Protein AF-A0A412AYY0-F1 (afdb_monomer)

Mean predicted aligned error: 3.2 Å

Radius of gyration: 10.84 Å; Cα contacts (8 Å, |Δi|>4): 154; chains: 1; bounding box: 24×29×22 Å

Sequence (67 aa):
MQNPFQAQAMIHSLNSKRDVLILSFEDINHCRAVFGNKLCTAVYNPYAGLFYVDDVYGVIEEWDSEN

Secondary structure (DSSP, 8-state):
-PPPEEEEEEETTTTEEEEEEEEEEEETTEEEEEETTEEEEEEEETTTTEEEE-SSS-EEEE--TT-

Foldseek 3Di:
DDAWDWDWAQEPVVSDIDIWIWHDP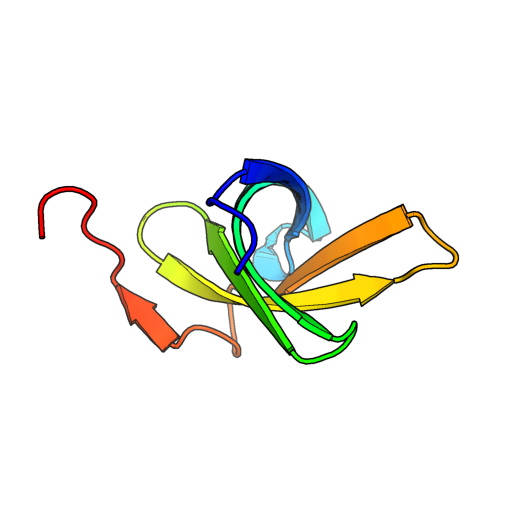PDQQATWIDDDQFIFGWGADPVVRHIYTHPDPRTPDGHDPPD

pLDDT: mean 94.48, std 10.3, range [46.53, 98.69]

Nearest PDB structures (foldseek):
  3q6a-assembly1_D  TM=5.261E-01  e=1.921E+00  Staphylococcus saprophyticus subsp. saprophyticus ATCC 15305 = NCTC 7292
  6xmt-assembly1_A  TM=3.530E-01  e=3.029E+00  Saccharomyces cerevisiae S288C
  6xmp-assembly1_A  TM=3.947E-01  e=5.053E+00  Saccharomyces cerevisiae S288C
  6xmu-assembly1_A  TM=3.407E-01  e=5.662E+00  Saccharomyces cerevisiae S288C

Structure (mmCIF, N/CA/C/O backbone):
data_AF-A0A412AYY0-F1
#
_entry.id   AF-A0A412AYY0-F1
#
loop_
_atom_site.group_PDB
_atom_site.id
_atom_site.type_symbol
_atom_site.label_atom_id
_atom_site.label_alt_id
_atom_site.label_comp_id
_atom_site.label_asym_id
_atom_site.label_entity_id
_atom_site.label_seq_id
_atom_site.pdbx_PDB_ins_code
_atom_site.Cartn_x
_atom_site.Cartn_y
_atom_site.Cartn_z
_atom_site.occupancy
_atom_site.B_iso_or_equiv
_atom_site.auth_seq_id
_atom_site.auth_comp_id
_atom_site.auth_asym_id
_atom_site.auth_atom_id
_atom_site.pdbx_PDB_model_num
ATOM 1 N N . MET A 1 1 ? 5.109 15.446 -9.663 1.00 51.59 1 MET A N 1
ATOM 2 C CA . MET A 1 1 ? 4.268 14.599 -8.794 1.00 51.59 1 MET A CA 1
ATOM 3 C C . MET A 1 1 ? 3.225 13.956 -9.685 1.00 51.59 1 MET A C 1
ATOM 5 O O . MET A 1 1 ? 2.645 14.672 -10.492 1.00 51.59 1 MET A O 1
ATOM 9 N N . GLN A 1 2 ? 3.067 12.633 -9.638 1.00 69.88 2 GLN A N 1
ATOM 10 C CA . GLN A 1 2 ? 1.929 11.992 -10.301 1.00 69.88 2 GLN A CA 1
ATOM 11 C C . GLN A 1 2 ? 0.660 12.330 -9.521 1.00 69.88 2 GLN A C 1
ATOM 13 O O . GLN A 1 2 ? 0.699 12.415 -8.295 1.00 69.88 2 GLN A O 1
ATOM 18 N N . ASN A 1 3 ? -0.436 12.556 -10.241 1.00 89.19 3 ASN A N 1
ATOM 19 C CA . ASN A 1 3 ? -1.746 12.688 -9.618 1.00 89.19 3 ASN A CA 1
ATOM 20 C C . ASN A 1 3 ? -2.125 11.360 -8.949 1.00 89.19 3 ASN A C 1
ATOM 22 O O . ASN A 1 3 ? -1.715 10.313 -9.458 1.00 89.19 3 ASN A O 1
ATOM 26 N N . PRO A 1 4 ? -2.928 11.386 -7.873 1.00 95.50 4 PRO A N 1
ATOM 27 C CA . PRO A 1 4 ? -3.447 10.167 -7.274 1.00 95.50 4 PRO A CA 1
ATOM 28 C C . PRO A 1 4 ? -4.134 9.262 -8.301 1.00 95.50 4 PRO A C 1
ATOM 30 O O . PRO A 1 4 ? -4.842 9.746 -9.190 1.00 95.50 4 PRO A O 1
ATOM 33 N N . PHE A 1 5 ? -3.938 7.949 -8.184 1.00 96.25 5 PHE A N 1
ATOM 34 C CA . PHE A 1 5 ? -4.488 6.969 -9.123 1.00 96.25 5 PHE A CA 1
ATOM 35 C C . PHE A 1 5 ? -4.907 5.674 -8.426 1.00 96.25 5 PHE A C 1
ATOM 37 O O . PHE A 1 5 ? -4.367 5.304 -7.386 1.00 96.25 5 PHE A O 1
ATOM 44 N N . GLN A 1 6 ? -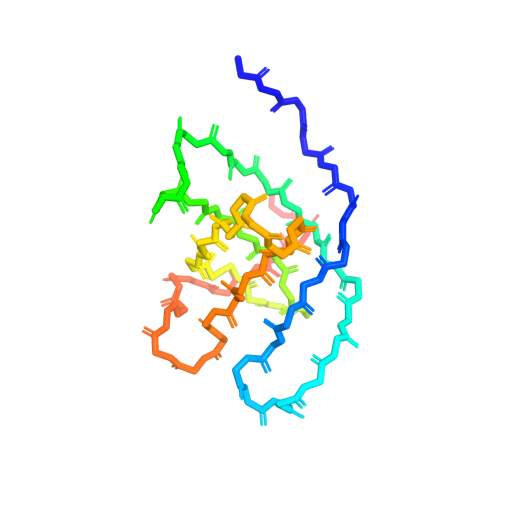5.880 4.974 -9.007 1.00 97.31 6 GLN A N 1
ATOM 45 C CA . GLN A 1 6 ? -6.322 3.668 -8.516 1.00 97.31 6 GLN A CA 1
ATOM 46 C C . GLN A 1 6 ? -5.375 2.568 -8.999 1.00 97.31 6 GLN A C 1
ATOM 48 O O . GLN A 1 6 ? -4.983 2.553 -10.168 1.00 97.31 6 GLN A O 1
ATOM 53 N N . ALA A 1 7 ? -5.032 1.633 -8.118 1.00 97.50 7 ALA A N 1
ATOM 54 C CA . ALA A 1 7 ? -4.222 0.465 -8.449 1.00 97.50 7 ALA A CA 1
ATOM 55 C C . ALA A 1 7 ? -4.630 -0.751 -7.612 1.00 97.50 7 ALA A C 1
ATOM 57 O O . ALA A 1 7 ? -5.183 -0.609 -6.525 1.00 97.50 7 ALA A O 1
ATOM 58 N N . GLN A 1 8 ? -4.300 -1.955 -8.088 1.00 97.94 8 GLN A N 1
ATOM 59 C CA . GLN A 1 8 ? -4.388 -3.151 -7.253 1.00 97.94 8 GLN A CA 1
ATOM 60 C C . GLN A 1 8 ? -3.186 -3.248 -6.315 1.00 97.94 8 GLN A C 1
ATOM 62 O O . GLN A 1 8 ? -2.035 -3.114 -6.741 1.00 97.94 8 GLN A O 1
ATOM 67 N N . ALA A 1 9 ? -3.457 -3.572 -5.054 1.00 98.56 9 ALA A N 1
ATOM 68 C CA . ALA A 1 9 ? -2.443 -3.836 -4.049 1.00 98.56 9 ALA A CA 1
ATOM 69 C C . ALA A 1 9 ? -2.773 -5.074 -3.217 1.00 98.56 9 ALA A C 1
ATOM 71 O O . ALA A 1 9 ? -3.938 -5.379 -2.968 1.00 98.56 9 ALA A O 1
ATOM 72 N N . MET A 1 10 ? -1.741 -5.781 -2.764 1.00 98.69 10 MET A N 1
ATOM 73 C CA . MET A 1 10 ? -1.851 -6.745 -1.676 1.00 98.69 10 MET A CA 1
ATOM 74 C C . MET A 1 10 ? -2.038 -5.989 -0.359 1.00 98.69 10 MET A C 1
ATOM 76 O O . MET A 1 10 ? -1.207 -5.150 -0.016 1.00 98.69 10 MET A O 1
ATOM 80 N N . ILE A 1 11 ? -3.101 -6.301 0.378 1.00 98.69 11 ILE A N 1
ATOM 81 C CA . ILE A 1 11 ? -3.374 -5.711 1.692 1.00 98.69 11 ILE A CA 1
ATOM 82 C C . ILE A 1 11 ? -2.846 -6.644 2.780 1.00 98.69 11 ILE A C 1
ATOM 84 O O . ILE A 1 11 ? -3.195 -7.829 2.778 1.00 98.69 11 ILE A O 1
ATOM 88 N N . HIS A 1 12 ? -2.035 -6.120 3.703 1.00 98.25 12 HIS A N 1
ATOM 89 C CA . HIS A 1 12 ? -1.399 -6.903 4.766 1.00 98.25 12 HIS A CA 1
ATOM 90 C C . HIS A 1 12 ? -2.423 -7.696 5.586 1.00 98.25 12 HIS A C 1
ATOM 92 O O . HIS A 1 12 ? -2.326 -8.921 5.668 1.00 98.25 12 HIS A O 1
ATOM 98 N N . SER A 1 13 ? -3.424 -7.024 6.161 1.00 98.06 13 SER A N 1
ATOM 99 C CA . SER A 1 13 ? -4.399 -7.656 7.061 1.00 98.06 13 SER A CA 1
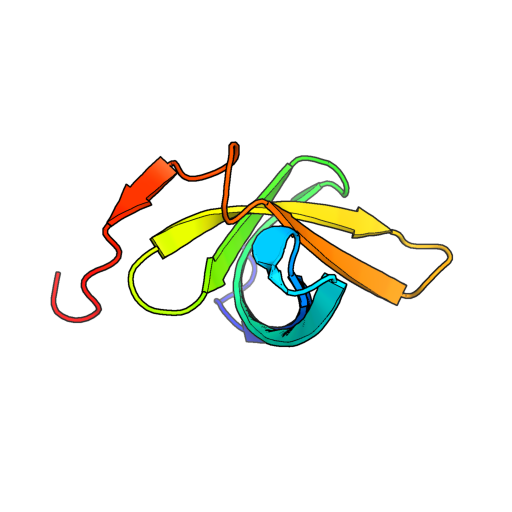ATOM 100 C C . SER A 1 13 ? -5.259 -8.723 6.381 1.00 98.06 13 SER A C 1
ATOM 102 O O . SER A 1 13 ? -5.703 -9.673 7.025 1.00 98.06 13 SER A O 1
ATOM 104 N N . LEU A 1 14 ? -5.496 -8.581 5.074 1.00 98.12 14 LEU A N 1
ATOM 105 C CA . LEU A 1 14 ? -6.389 -9.455 4.315 1.00 98.12 14 LEU A CA 1
ATOM 106 C C . LEU A 1 14 ? -5.660 -10.570 3.568 1.00 98.12 14 LEU A C 1
ATOM 108 O O . LEU A 1 14 ? -6.333 -11.446 3.021 1.00 98.12 14 LEU A O 1
ATOM 112 N N . ASN A 1 15 ? -4.329 -10.488 3.453 1.00 97.00 15 ASN A N 1
ATOM 113 C CA . ASN A 1 15 ? -3.503 -11.339 2.593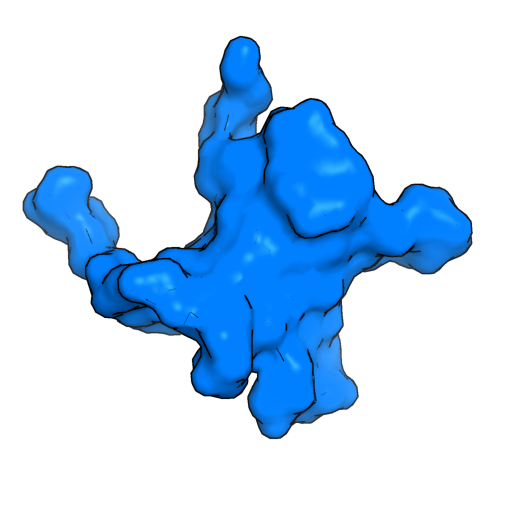 1.00 97.00 15 ASN A CA 1
ATOM 114 C C . ASN A 1 15 ? -4.147 -11.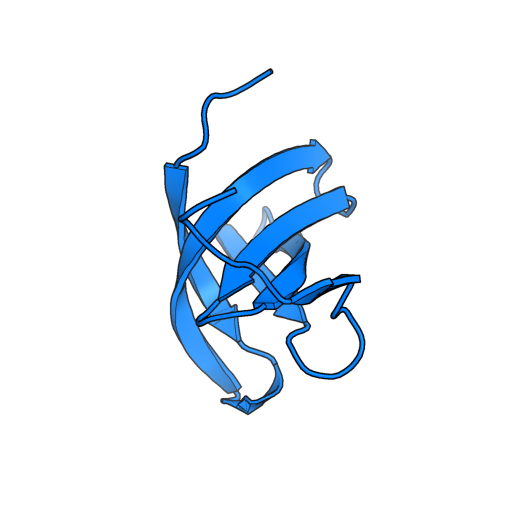584 1.210 1.00 97.00 15 ASN A C 1
ATOM 116 O O . ASN A 1 15 ? -4.181 -12.698 0.683 1.00 97.00 15 ASN A O 1
ATOM 120 N N . SER A 1 16 ? -4.760 -10.538 0.650 1.00 98.19 16 SER A N 1
ATOM 121 C CA . SER A 1 16 ? -5.455 -10.592 -0.632 1.00 98.19 16 SER A CA 1
ATOM 122 C C . SER A 1 16 ? -5.405 -9.247 -1.349 1.00 98.19 16 SER A C 1
ATOM 124 O O . SER A 1 16 ? -5.169 -8.200 -0.745 1.00 98.19 16 SER A O 1
ATOM 126 N N . LYS A 1 17 ? -5.608 -9.288 -2.671 1.00 98.50 17 LYS A N 1
ATOM 127 C CA . LYS A 1 17 ? -5.574 -8.094 -3.518 1.00 98.50 17 LYS A CA 1
ATOM 128 C C . LYS A 1 17 ? -6.863 -7.286 -3.386 1.00 98.50 17 LYS A C 1
ATOM 130 O O . LYS A 1 17 ? -7.953 -7.865 -3.422 1.00 98.50 17 LYS A O 1
ATOM 135 N N . ARG A 1 18 ? -6.747 -5.966 -3.283 1.00 98.38 18 ARG A N 1
ATOM 136 C CA . ARG A 1 18 ? -7.855 -5.001 -3.330 1.00 98.38 18 ARG A CA 1
ATOM 137 C C . ARG A 1 18 ? -7.449 -3.787 -4.154 1.00 98.38 18 ARG A C 1
ATOM 139 O O . ARG A 1 18 ? -6.258 -3.537 -4.334 1.00 98.38 18 ARG A O 1
ATOM 146 N N . ASP A 1 19 ? -8.443 -3.059 -4.641 1.00 97.88 19 ASP A N 1
ATOM 147 C CA . ASP A 1 19 ? -8.213 -1.747 -5.232 1.00 97.88 19 ASP A CA 1
ATOM 148 C C . ASP A 1 19 ? -7.921 -0.739 -4.115 1.00 97.88 19 ASP A C 1
ATOM 150 O O . ASP A 1 19 ? -8.560 -0.758 -3.057 1.00 97.88 19 ASP A O 1
ATOM 154 N N . VAL A 1 20 ? -6.922 0.104 -4.345 1.00 97.94 20 VAL A N 1
ATOM 155 C CA . VAL A 1 20 ? -6.484 1.167 -3.440 1.00 97.94 20 VAL A CA 1
ATOM 156 C C . VAL A 1 20 ? -6.230 2.441 -4.230 1.00 97.94 20 VAL A C 1
ATOM 158 O O . VAL A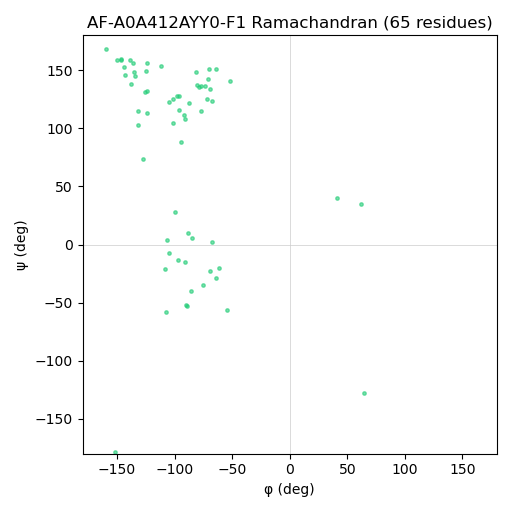 1 20 ? -5.894 2.398 -5.416 1.00 97.94 20 VAL A O 1
ATOM 161 N N . LEU A 1 21 ? -6.315 3.581 -3.549 1.00 97.94 21 LEU A N 1
ATOM 162 C CA . LEU A 1 21 ? -5.887 4.859 -4.107 1.00 97.94 21 LEU A CA 1
ATOM 163 C C . LEU A 1 21 ? -4.421 5.098 -3.741 1.00 97.94 21 LEU A C 1
ATOM 165 O O . LEU A 1 21 ? -4.110 5.340 -2.579 1.00 97.94 21 LEU A O 1
ATOM 169 N N . ILE A 1 22 ? -3.520 5.069 -4.718 1.00 97.94 22 ILE A N 1
ATOM 170 C CA . ILE A 1 22 ? -2.138 5.513 -4.531 1.00 97.94 22 ILE A CA 1
ATOM 171 C C . ILE A 1 22 ? -2.134 7.041 -4.548 1.00 97.94 22 ILE A C 1
ATOM 173 O O . ILE A 1 22 ? -2.452 7.648 -5.570 1.00 97.94 22 ILE A O 1
ATOM 177 N N . LEU A 1 23 ? -1.793 7.660 -3.417 1.00 97.12 23 LEU A N 1
ATOM 178 C CA . LEU A 1 23 ? -1.708 9.117 -3.286 1.00 97.12 23 LEU A CA 1
ATOM 179 C C . LEU A 1 23 ? -0.342 9.650 -3.710 1.00 97.12 23 LEU A C 1
ATOM 181 O O . LEU A 1 23 ? -0.261 10.700 -4.344 1.00 97.12 23 LEU A O 1
ATOM 185 N N . SER A 1 24 ? 0.731 8.938 -3.357 1.00 96.50 24 SER A N 1
ATOM 186 C CA . SER A 1 24 ? 2.090 9.308 -3.744 1.00 96.50 24 SER A CA 1
ATOM 187 C C . SER A 1 24 ? 2.953 8.089 -4.051 1.00 96.50 24 SER A C 1
ATOM 189 O O . SER A 1 24 ? 2.834 7.029 -3.433 1.00 96.50 24 SER A O 1
ATOM 191 N N . PHE A 1 25 ? 3.842 8.278 -5.022 1.00 96.06 25 PHE A N 1
ATOM 192 C CA . PHE A 1 25 ? 4.906 7.357 -5.393 1.00 96.06 25 PHE A CA 1
ATOM 193 C C . PHE A 1 25 ? 6.187 8.184 -5.489 1.00 96.06 25 PHE A C 1
ATOM 195 O O . PHE A 1 25 ? 6.366 8.939 -6.449 1.00 96.06 25 PHE A O 1
ATOM 202 N N . GLU A 1 26 ? 7.041 8.099 -4.473 1.00 95.50 26 GLU A N 1
ATOM 203 C CA . GLU A 1 26 ? 8.356 8.747 -4.487 1.00 95.50 26 GLU A CA 1
ATOM 204 C C . GLU A 1 26 ? 9.389 7.788 -5.084 1.00 95.50 26 GLU A C 1
ATOM 206 O O . GLU A 1 26 ? 10.052 8.111 -6.070 1.00 95.50 26 GLU A O 1
ATOM 211 N N . ASP A 1 27 ? 9.436 6.568 -4.548 1.00 96.50 27 ASP A N 1
ATOM 212 C CA . ASP A 1 27 ? 10.155 5.427 -5.105 1.00 96.50 27 ASP A CA 1
ATOM 213 C C . ASP A 1 27 ? 9.487 4.102 -4.692 1.00 96.50 27 ASP A C 1
ATOM 215 O O . ASP A 1 27 ? 8.463 4.081 -4.005 1.00 96.50 27 ASP A O 1
ATOM 219 N N . ILE A 1 28 ? 10.070 2.976 -5.113 1.00 97.38 28 ILE A N 1
ATOM 220 C CA . ILE A 1 28 ? 9.502 1.639 -4.901 1.00 97.38 28 ILE A CA 1
ATOM 221 C C . ILE A 1 28 ? 9.338 1.244 -3.425 1.00 97.38 28 ILE A C 1
ATOM 223 O O . ILE A 1 28 ? 8.554 0.349 -3.138 1.00 97.38 28 ILE A O 1
ATOM 227 N N . ASN A 1 29 ? 10.042 1.878 -2.490 1.00 97.94 29 ASN A N 1
ATOM 228 C CA . ASN A 1 29 ? 9.924 1.622 -1.053 1.00 97.94 29 ASN A CA 1
ATOM 229 C C . ASN A 1 29 ? 9.159 2.732 -0.313 1.00 97.94 29 ASN A C 1
ATOM 231 O O . ASN A 1 29 ? 8.859 2.579 0.869 1.00 97.94 29 ASN A O 1
ATOM 235 N N . HIS A 1 30 ? 8.837 3.831 -0.998 1.00 97.62 30 HIS A N 1
ATOM 236 C CA . HIS A 1 30 ? 8.195 5.012 -0.427 1.00 97.62 30 HIS A CA 1
ATOM 237 C C . HIS A 1 30 ? 6.953 5.374 -1.242 1.00 97.62 30 HIS A C 1
ATOM 239 O O . HIS A 1 30 ? 6.923 6.331 -2.022 1.00 97.62 30 HIS A O 1
ATOM 245 N N . CYS A 1 31 ? 5.908 4.569 -1.066 1.00 97.94 31 CYS A N 1
ATOM 246 C CA . CYS A 1 31 ? 4.580 4.844 -1.594 1.00 97.94 31 CYS A CA 1
ATOM 247 C C . CYS A 1 31 ? 3.616 5.142 -0.442 1.00 97.94 31 CYS A C 1
ATOM 249 O O . CYS A 1 31 ? 3.791 4.658 0.681 1.00 97.94 31 CYS A O 1
ATOM 251 N N . ARG A 1 32 ? 2.566 5.913 -0.727 1.00 98.06 32 ARG A N 1
ATOM 252 C CA . ARG A 1 32 ? 1.440 6.112 0.191 1.00 98.06 32 ARG A CA 1
ATOM 253 C C . ARG A 1 32 ? 0.144 5.741 -0.499 1.00 98.06 32 ARG A C 1
ATOM 255 O O . ARG A 1 32 ? -0.108 6.176 -1.625 1.00 98.06 32 ARG A O 1
ATOM 262 N N . ALA A 1 33 ? -0.670 4.948 0.181 1.00 98.19 33 ALA A N 1
ATOM 263 C CA . ALA A 1 33 ? -1.915 4.428 -0.351 1.00 98.19 33 ALA A CA 1
ATOM 264 C C . ALA A 1 33 ? -3.042 4.575 0.666 1.00 98.19 33 ALA A C 1
ATOM 266 O O . ALA A 1 33 ? -2.830 4.404 1.864 1.00 98.19 33 ALA A O 1
ATOM 267 N N . VAL A 1 34 ? -4.243 4.843 0.172 1.00 98.19 34 VAL A N 1
ATOM 268 C CA . VAL A 1 34 ? -5.461 4.820 0.974 1.00 98.19 34 VAL A CA 1
ATOM 269 C C . VAL A 1 34 ? -6.160 3.486 0.779 1.00 98.19 34 VAL A C 1
ATOM 271 O O . VAL A 1 34 ? -6.447 3.079 -0.352 1.00 98.19 34 VAL A O 1
ATOM 274 N N . PHE A 1 35 ? -6.466 2.831 1.896 1.00 97.56 35 PHE A N 1
ATOM 275 C CA . PHE A 1 35 ? -7.307 1.642 1.943 1.00 97.56 35 PHE A CA 1
ATOM 276 C C . PHE A 1 35 ? -8.361 1.802 3.044 1.00 97.56 35 PHE A C 1
ATOM 278 O O . PHE A 1 35 ? -8.036 1.893 4.227 1.00 97.56 35 PHE A O 1
ATOM 285 N N . GLY A 1 36 ? -9.637 1.859 2.651 1.00 94.50 36 GLY A N 1
ATOM 286 C CA . GLY A 1 36 ? -10.721 2.222 3.566 1.00 94.50 36 GLY A CA 1
ATOM 287 C C . GLY A 1 36 ? -10.572 3.666 4.052 1.00 94.50 36 GLY A C 1
ATOM 288 O O . GLY A 1 36 ? -10.416 4.573 3.242 1.00 94.50 36 GLY A O 1
ATOM 289 N N . ASN A 1 37 ? -10.596 3.857 5.369 1.00 95.88 37 ASN A N 1
ATOM 290 C CA . ASN A 1 37 ? -10.413 5.143 6.046 1.00 95.88 37 ASN A CA 1
ATOM 291 C C . ASN A 1 37 ? -8.987 5.318 6.595 1.00 95.88 37 ASN A C 1
ATOM 293 O O . ASN A 1 37 ? -8.794 5.961 7.622 1.00 95.88 37 ASN A O 1
ATOM 297 N N . LYS A 1 38 ? -7.985 4.687 5.977 1.00 97.50 38 LYS A N 1
ATOM 298 C CA . LYS A 1 38 ? -6.598 4.738 6.448 1.00 97.50 38 LYS A CA 1
ATOM 299 C C . LYS A 1 38 ? -5.674 5.198 5.340 1.00 97.50 38 LYS A C 1
ATOM 301 O O . LYS A 1 38 ? -5.695 4.623 4.250 1.00 97.50 38 LYS A O 1
ATOM 306 N N . LEU A 1 39 ? -4.825 6.169 5.655 1.00 98.19 39 LEU A N 1
ATOM 307 C CA . LEU A 1 39 ? -3.628 6.455 4.884 1.00 98.19 39 LEU A CA 1
ATOM 308 C C . LEU A 1 39 ? -2.499 5.571 5.410 1.00 98.19 39 LEU A C 1
ATOM 310 O O . LEU A 1 39 ? -2.141 5.637 6.584 1.00 98.19 39 LEU A O 1
ATOM 314 N N . CYS A 1 40 ? -1.927 4.759 4.532 1.00 98.56 40 CYS A N 1
ATOM 315 C CA . CYS A 1 40 ? -0.910 3.776 4.875 1.00 98.56 40 CYS A CA 1
ATOM 316 C C . CYS A 1 40 ? 0.357 3.979 4.044 1.00 98.56 40 CYS A C 1
ATOM 318 O O . CYS A 1 40 ? 0.319 4.484 2.915 1.00 98.56 40 CYS A O 1
ATOM 320 N N . THR A 1 41 ? 1.483 3.514 4.573 1.00 98.56 41 THR A N 1
ATOM 321 C CA . THR A 1 41 ? 2.679 3.260 3.779 1.00 98.56 41 THR A CA 1
ATOM 322 C C . THR A 1 41 ? 2.459 2.059 2.865 1.00 98.56 41 THR A C 1
ATOM 324 O O . THR A 1 41 ? 1.683 1.135 3.140 1.00 98.56 41 THR A O 1
ATOM 327 N N . ALA A 1 42 ? 3.150 2.088 1.734 1.00 98.62 42 ALA A N 1
ATOM 328 C CA . ALA A 1 42 ? 3.153 1.009 0.774 1.00 98.62 42 ALA A CA 1
ATOM 329 C C . ALA A 1 42 ? 4.514 0.906 0.087 1.00 98.62 42 ALA A C 1
ATOM 331 O O . ALA A 1 42 ? 5.282 1.868 0.028 1.00 98.62 42 ALA A O 1
ATOM 332 N N . VAL A 1 43 ? 4.774 -0.263 -0.489 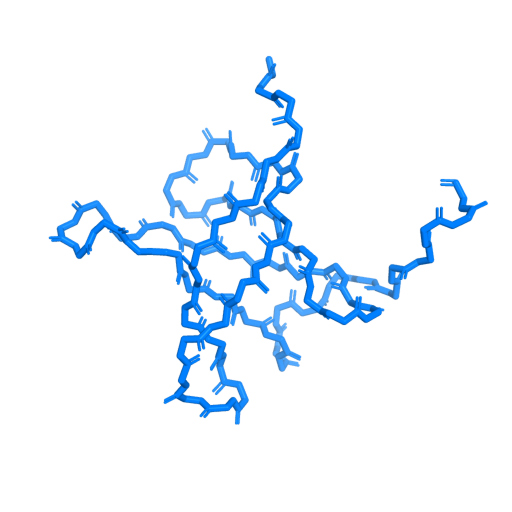1.00 98.56 43 VAL A N 1
ATOM 333 C CA . VAL A 1 43 ? 5.915 -0.504 -1.376 1.00 98.56 43 VAL A CA 1
ATOM 334 C C . VAL A 1 43 ? 5.421 -1.053 -2.707 1.00 98.56 43 VAL A C 1
ATOM 336 O O . VAL A 1 43 ? 4.405 -1.745 -2.768 1.00 98.56 43 VAL A O 1
ATOM 339 N N . TYR A 1 44 ? 6.134 -0.764 -3.786 1.00 98.44 44 TYR A N 1
ATOM 340 C CA . TYR A 1 44 ? 5.891 -1.318 -5.107 1.00 98.44 44 TYR A CA 1
ATOM 341 C C . TYR A 1 44 ? 6.934 -2.379 -5.432 1.00 98.44 44 TYR A C 1
ATOM 343 O O . TYR A 1 44 ? 8.131 -2.110 -5.468 1.00 98.44 44 TYR A O 1
ATOM 351 N N . ASN A 1 45 ? 6.485 -3.594 -5.724 1.00 97.88 45 ASN A N 1
ATOM 352 C CA . ASN A 1 45 ? 7.362 -4.641 -6.220 1.00 97.88 45 ASN A CA 1
ATOM 353 C C . ASN A 1 45 ? 7.385 -4.605 -7.760 1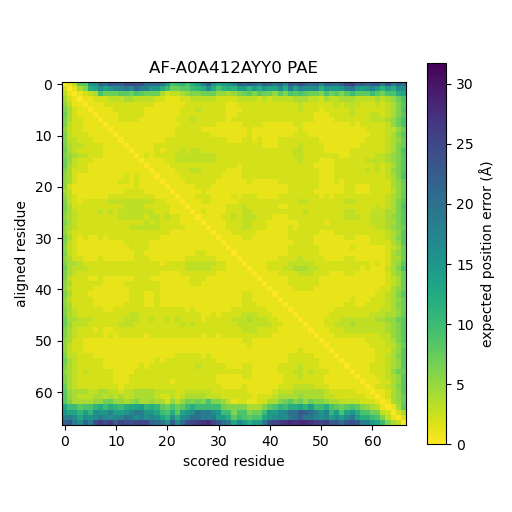.00 97.88 45 ASN A C 1
ATOM 355 O O . ASN A 1 45 ? 6.407 -5.037 -8.381 1.00 97.88 45 ASN A O 1
ATOM 359 N N . PRO A 1 46 ? 8.487 -4.169 -8.400 1.00 97.31 46 PRO A N 1
ATOM 360 C CA . PRO A 1 46 ? 8.559 -4.073 -9.857 1.00 97.31 46 PRO A CA 1
ATOM 361 C C . PRO A 1 46 ? 8.583 -5.437 -10.556 1.00 97.31 46 PRO A C 1
ATOM 363 O O . PRO A 1 46 ? 8.197 -5.524 -11.716 1.00 97.31 46 PRO A O 1
ATOM 366 N N . TYR A 1 47 ? 8.992 -6.507 -9.868 1.00 97.75 47 TYR A N 1
ATOM 367 C CA . TYR A 1 47 ? 9.002 -7.859 -10.435 1.00 97.75 47 TYR A CA 1
ATOM 368 C C . TYR A 1 47 ? 7.597 -8.460 -10.504 1.00 97.75 47 TYR A C 1
ATOM 370 O O . TYR A 1 47 ? 7.281 -9.193 -11.436 1.00 97.75 47 TYR A O 1
ATOM 378 N N . ALA A 1 48 ? 6.752 -8.145 -9.519 1.00 96.44 48 ALA A N 1
ATOM 379 C CA . ALA A 1 48 ? 5.359 -8.587 -9.480 1.00 96.44 48 ALA A CA 1
ATOM 380 C C . ALA A 1 48 ? 4.394 -7.598 -10.156 1.00 96.44 48 ALA A C 1
ATOM 382 O O . ALA A 1 48 ? 3.242 -7.952 -10.404 1.00 96.44 48 ALA A O 1
ATOM 383 N N . GLY A 1 49 ? 4.838 -6.362 -10.405 1.00 96.75 49 GLY A N 1
ATOM 384 C CA . GLY A 1 49 ? 3.983 -5.275 -10.874 1.00 96.75 49 GLY A CA 1
ATOM 385 C C . GLY A 1 49 ? 2.873 -4.927 -9.879 1.00 96.75 49 GLY A C 1
ATOM 386 O O . GLY A 1 49 ? 1.747 -4.660 -10.292 1.00 96.75 49 GLY A O 1
ATOM 387 N N . LEU A 1 50 ? 3.151 -5.018 -8.573 1.00 97.94 50 LEU A N 1
ATOM 388 C CA . LEU A 1 50 ? 2.124 -4.996 -7.528 1.00 97.94 50 LEU A CA 1
ATOM 389 C C . LEU A 1 50 ? 2.546 -4.140 -6.333 1.00 97.94 50 LEU A C 1
ATOM 391 O O . LEU A 1 50 ? 3.681 -4.236 -5.861 1.00 97.94 50 LEU A O 1
ATOM 395 N N . PHE A 1 51 ? 1.606 -3.353 -5.813 1.00 98.50 51 PHE A N 1
ATOM 396 C CA . PHE A 1 51 ? 1.765 -2.644 -4.548 1.00 98.50 51 PHE A CA 1
ATOM 397 C C . PHE A 1 51 ? 1.472 -3.554 -3.354 1.00 98.50 51 PHE A C 1
ATOM 399 O O . PHE A 1 51 ? 0.624 -4.441 -3.424 1.00 98.50 51 PHE A O 1
ATOM 406 N N . TYR A 1 52 ? 2.144 -3.306 -2.239 1.00 98.69 52 TYR A N 1
ATOM 407 C CA . TYR A 1 52 ? 1.909 -3.959 -0.959 1.00 98.69 52 TYR A CA 1
ATOM 408 C C . TYR A 1 52 ? 1.637 -2.869 0.065 1.00 98.69 52 TYR A C 1
ATOM 410 O O . TYR A 1 52 ? 2.518 -2.058 0.342 1.00 98.69 52 TYR A O 1
ATOM 418 N N . VAL A 1 53 ? 0.407 -2.828 0.569 1.00 98.69 53 VAL A N 1
ATOM 419 C CA . VAL A 1 53 ? -0.067 -1.820 1.520 1.00 98.69 53 VAL A CA 1
ATOM 420 C C . VAL A 1 53 ? -0.065 -2.433 2.911 1.00 98.69 53 VAL A C 1
ATOM 422 O O . VAL A 1 53 ? -0.684 -3.478 3.132 1.00 98.69 53 VAL A O 1
ATOM 425 N N . ASP A 1 54 ? 0.619 -1.777 3.844 1.00 98.50 54 ASP A N 1
ATOM 426 C CA . ASP A 1 54 ? 0.649 -2.189 5.243 1.00 98.50 54 ASP A CA 1
ATOM 427 C C . ASP A 1 54 ? -0.417 -1.423 6.037 1.00 98.50 54 ASP A C 1
ATOM 429 O O . ASP A 1 54 ? -0.177 -0.350 6.582 1.00 98.50 54 ASP A O 1
ATOM 433 N N . ASP A 1 55 ? -1.627 -1.980 6.077 1.00 98.38 55 ASP A N 1
ATOM 434 C CA . ASP A 1 55 ? -2.780 -1.407 6.780 1.00 98.38 55 ASP A CA 1
ATOM 435 C C . ASP A 1 55 ? -2.850 -1.768 8.276 1.00 98.38 55 ASP A C 1
ATOM 437 O O . ASP A 1 55 ? -3.833 -1.435 8.957 1.00 98.38 55 ASP A O 1
ATOM 441 N N . VAL A 1 56 ? -1.815 -2.450 8.780 1.00 98.00 56 VAL A N 1
ATOM 442 C CA . VAL A 1 56 ? -1.703 -2.902 10.171 1.00 98.00 56 VAL A CA 1
ATOM 443 C C . VAL A 1 56 ? -0.665 -2.073 10.915 1.00 98.00 56 VAL A C 1
ATOM 445 O O . VAL A 1 56 ? -0.997 -1.430 11.908 1.00 98.00 56 VAL A O 1
ATOM 448 N N . TYR A 1 57 ? 0.575 -2.064 10.431 1.00 98.00 57 TYR A N 1
ATOM 449 C CA . TYR A 1 57 ? 1.702 -1.382 11.070 1.00 98.00 57 TYR A CA 1
ATOM 450 C C . TYR A 1 57 ? 2.138 -0.130 10.310 1.00 98.00 57 TYR A C 1
ATOM 452 O O . TYR A 1 57 ? 2.762 0.753 10.893 1.00 98.00 57 TYR A O 1
ATOM 460 N N . GLY A 1 58 ? 1.792 -0.040 9.025 1.00 97.81 58 GLY A N 1
ATOM 461 C CA . GLY A 1 58 ? 2.121 1.085 8.154 1.00 97.81 58 GLY A CA 1
ATOM 462 C C . GLY A 1 58 ? 1.099 2.220 8.159 1.00 97.81 58 GLY A C 1
ATOM 463 O O . GLY A 1 58 ? 1.191 3.107 7.314 1.00 97.81 58 GLY A O 1
ATOM 464 N N . VAL A 1 59 ? 0.119 2.215 9.065 1.00 98.25 59 VAL A N 1
ATOM 465 C CA . VAL A 1 59 ? -0.896 3.276 9.149 1.00 98.25 59 VAL A CA 1
ATOM 466 C C . VAL A 1 59 ? -0.239 4.585 9.591 1.00 98.25 59 VAL A C 1
ATOM 468 O O . VAL A 1 59 ? 0.398 4.644 10.640 1.00 98.25 59 VAL A O 1
ATOM 471 N N . ILE A 1 60 ? -0.403 5.628 8.782 1.00 97.94 60 ILE A N 1
ATOM 472 C CA . ILE A 1 60 ? 0.095 6.981 9.045 1.00 97.94 60 ILE A CA 1
ATOM 473 C C . ILE A 1 60 ? -0.963 7.765 9.823 1.00 97.94 60 ILE A C 1
ATOM 475 O O . ILE A 1 60 ? -0.670 8.314 10.881 1.00 97.94 60 ILE A O 1
ATOM 479 N N . GLU A 1 61 ? -2.191 7.795 9.303 1.00 96.81 61 GLU A N 1
ATOM 480 C CA . GLU A 1 61 ? -3.325 8.518 9.883 1.00 96.81 61 GLU A CA 1
ATOM 481 C C . GLU A 1 61 ? -4.664 7.978 9.361 1.00 96.81 61 GLU A C 1
ATOM 483 O O . GLU A 1 61 ? -4.713 7.194 8.402 1.00 96.81 61 GLU A O 1
ATOM 488 N N . GLU A 1 62 ? -5.757 8.398 10.001 1.00 95.81 62 GLU A N 1
ATOM 489 C CA . GLU A 1 62 ? -7.097 8.210 9.451 1.00 95.81 62 GLU A CA 1
ATOM 490 C C . GLU A 1 62 ? -7.272 9.107 8.223 1.00 95.81 62 GLU A C 1
ATOM 492 O O . GLU A 1 62 ? -6.893 10.276 8.216 1.00 95.81 62 GLU A O 1
ATOM 497 N N . TRP A 1 63 ? -7.816 8.530 7.159 1.00 92.19 63 TRP A N 1
ATOM 498 C CA . TRP A 1 63 ? -8.079 9.220 5.909 1.00 92.19 63 TRP A CA 1
ATOM 499 C C . TRP A 1 63 ? -9.556 9.581 5.825 1.00 92.19 63 TRP A C 1
ATOM 501 O O . TRP A 1 63 ? -10.393 8.726 5.521 1.00 92.19 63 TRP A O 1
ATOM 511 N N . ASP A 1 64 ? -9.847 10.860 6.041 1.00 86.81 64 ASP A N 1
ATOM 512 C CA . ASP A 1 64 ? -11.138 11.459 5.733 1.00 86.81 64 ASP A CA 1
ATOM 513 C C . ASP A 1 64 ? -11.069 12.123 4.360 1.00 86.81 64 ASP A C 1
ATOM 515 O O . ASP A 1 64 ? -10.365 13.108 4.156 1.00 86.81 64 ASP A O 1
ATOM 519 N N . SER A 1 65 ? -11.851 11.613 3.411 1.00 69.50 65 SER A N 1
ATOM 520 C CA . SER A 1 65 ? -11.965 12.175 2.058 1.00 69.50 65 SER A CA 1
ATOM 521 C C . SER A 1 65 ? -12.641 13.557 1.996 1.00 69.50 65 SER A C 1
ATOM 523 O O . SER A 1 65 ? -12.840 14.074 0.898 1.00 69.50 65 SER A O 1
ATOM 525 N N . GLU A 1 66 ? -13.019 14.130 3.143 1.00 62.84 66 GLU A N 1
ATOM 526 C CA . GLU A 1 66 ? -13.678 15.437 3.278 1.00 62.84 66 GLU A CA 1
ATOM 527 C C . GLU A 1 66 ? -12.764 16.552 3.833 1.00 62.84 66 GLU A C 1
ATOM 529 O O . GLU A 1 66 ? -13.247 17.670 4.012 1.00 62.84 66 GLU A O 1
ATOM 534 N N . ASN A 1 67 ? -11.468 16.287 4.071 1.00 46.53 67 ASN A N 1
ATOM 535 C CA . ASN A 1 67 ? -10.476 17.326 4.408 1.00 46.53 67 ASN A CA 1
ATOM 536 C C . ASN A 1 67 ? -9.692 17.818 3.184 1.00 46.53 67 ASN A C 1
ATOM 538 O O . A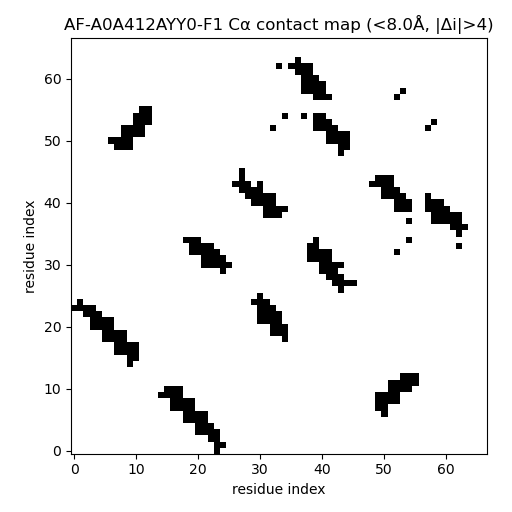SN A 1 67 ? -9.157 16.971 2.431 1.00 46.53 67 ASN A O 1
#

Solvent-accessible surface area (backbone atoms only — not comparable to full-atom values): 3770 Å² total; per-residue (Å²): 132,74,76,64,44,78,43,63,23,38,32,57,85,70,77,41,76,44,79,28,40,36,56,44,74,81,48,53,78,47,24,32,32,35,56,90,55,30,30,18,36,20,31,46,40,80,89,76,73,36,34,40,34,30,73,74,82,33,55,77,47,77,44,63,94,86,116

Organism: NCBI:txid1535